Protein AF-A0A1B6C7Y8-F1 (afdb_monomer_lite)

Organism: NCBI:txid38151

Sequence (156 aa):
SSSSSDDEKKKIDTIVEDEDVDKTLWGESYQENEFIADVKPKSCEDNKHSVPDLSEVEKRLLMEEFRSNMFESFLQGKDVDFDYSQVDSNPEYDDLVVQGIDEEEKYFDSESPEVISVMDMSDDDELDSFMKNLKPAPTTDQLTEQMKQLNQSSLH

pLDDT: mean 72.25, std 18.22, range [38.22, 95.75]

Foldseek 3Di:
DDDDDDDDDDDDPPPPPPPPPDPPPPPPDPPPDVPPPDPDPPDPDDDPPPDPPDDPVVVVVVVVVVVVVVVVCVVVVVPPVDDCCCPVVPCVPPPVVVVVVVVVVVVVVPDDDDDDPPPPDPVVPVVVVVVVVDDPDQDPVNVVVVVVVVVVVVVD

Radius of gyration: 36.57 Å; chains: 1; bounding box: 83×40×100 Å

Structure (mmCIF, N/CA/C/O backbone):
data_AF-A0A1B6C7Y8-F1
#
_entry.id   AF-A0A1B6C7Y8-F1
#
loop_
_atom_site.group_PDB
_atom_site.id
_atom_site.type_symbol
_atom_site.label_atom_id
_atom_site.label_alt_id
_atom_site.label_comp_id
_atom_site.label_asym_id
_atom_site.label_entity_id
_atom_site.label_seq_id
_atom_site.pdbx_PDB_ins_code
_atom_site.Cartn_x
_atom_site.Cartn_y
_atom_site.Cartn_z
_atom_site.occupancy
_atom_site.B_iso_or_equiv
_atom_site.auth_seq_id
_atom_site.auth_comp_id
_atom_site.auth_asym_id
_atom_site.auth_atom_id
_atom_site.pdbx_PDB_model_num
ATOM 1 N N . SER A 1 1 ? 58.384 -17.705 34.791 1.00 43.59 1 SER A N 1
ATOM 2 C CA . SER A 1 1 ? 57.655 -18.626 33.902 1.00 43.59 1 SER A CA 1
ATOM 3 C C . SER A 1 1 ? 56.189 -18.503 34.236 1.00 43.59 1 SER A C 1
ATOM 5 O O . SER A 1 1 ? 55.759 -19.038 35.246 1.00 43.59 1 SER A O 1
ATOM 7 N N . SER A 1 2 ? 55.455 -17.742 33.432 1.00 38.22 2 SER A N 1
ATOM 8 C CA . SER A 1 2 ? 54.010 -17.596 33.587 1.00 38.22 2 SER A CA 1
ATOM 9 C C . SER A 1 2 ? 53.397 -17.797 32.211 1.00 38.22 2 SER A C 1
ATOM 11 O O . SER A 1 2 ? 53.506 -16.940 31.343 1.00 38.22 2 SER A O 1
ATOM 13 N N . SER A 1 3 ? 52.883 -19.003 32.012 1.00 46.66 3 SER A N 1
ATOM 14 C CA . SER A 1 3 ? 52.101 -19.459 30.870 1.00 46.66 3 SER A CA 1
ATOM 15 C C . SER A 1 3 ? 50.625 -19.158 31.117 1.00 46.66 3 SER A C 1
ATOM 17 O O . SER A 1 3 ? 50.120 -19.518 32.179 1.00 46.66 3 SER A O 1
ATOM 19 N N . SER A 1 4 ? 49.939 -18.564 30.147 1.00 42.56 4 SER A N 1
ATOM 20 C CA . SER A 1 4 ? 48.477 -18.619 30.003 1.00 42.56 4 SER A CA 1
ATOM 21 C C . SER A 1 4 ? 48.191 -18.140 28.576 1.00 42.56 4 SER A C 1
ATOM 23 O O . SER A 1 4 ? 48.385 -16.966 28.303 1.00 42.56 4 SER A O 1
ATOM 25 N N . SER A 1 5 ? 48.141 -19.020 27.574 1.00 46.56 5 SER A N 1
ATOM 26 C CA . SER A 1 5 ? 46.945 -19.755 27.126 1.00 46.56 5 SER A CA 1
ATOM 27 C C . SER A 1 5 ? 45.790 -18.806 26.799 1.00 46.56 5 SER A C 1
ATOM 29 O O . SER A 1 5 ? 44.958 -18.529 27.659 1.00 46.56 5 SER A O 1
ATOM 31 N N . ASP A 1 6 ? 45.794 -18.308 25.560 1.00 50.78 6 ASP A N 1
ATOM 32 C CA . ASP A 1 6 ? 44.675 -17.621 24.914 1.00 50.78 6 ASP A CA 1
ATOM 33 C C . ASP A 1 6 ? 43.679 -18.674 24.401 1.00 50.78 6 ASP A C 1
ATOM 35 O O . ASP A 1 6 ? 43.950 -19.384 23.432 1.00 50.78 6 ASP A O 1
ATOM 39 N N . ASP A 1 7 ? 42.537 -18.794 25.079 1.00 54.91 7 ASP A N 1
ATOM 40 C CA . ASP A 1 7 ? 41.368 -19.537 24.606 1.00 54.91 7 ASP A CA 1
ATOM 41 C C . ASP A 1 7 ? 40.431 -18.568 23.867 1.00 54.91 7 ASP A C 1
ATOM 43 O O . ASP A 1 7 ? 39.664 -17.814 24.475 1.00 54.91 7 ASP A O 1
ATOM 47 N N . GLU A 1 8 ? 40.488 -18.597 22.536 1.00 52.97 8 GLU A N 1
ATOM 48 C CA . GLU A 1 8 ? 39.536 -17.927 21.649 1.00 52.97 8 GLU A CA 1
ATOM 49 C C . GLU A 1 8 ? 38.134 -18.538 21.811 1.00 52.97 8 GLU A C 1
ATOM 51 O O . GLU A 1 8 ? 37.816 -19.621 21.307 1.00 52.97 8 GLU A O 1
ATOM 56 N N . LYS A 1 9 ? 37.253 -17.825 22.518 1.00 53.59 9 LYS A N 1
ATOM 57 C CA . LYS A 1 9 ? 35.822 -18.134 22.548 1.00 53.59 9 LYS A CA 1
ATOM 58 C C . LYS A 1 9 ? 35.191 -17.718 21.220 1.00 53.59 9 LYS A C 1
ATOM 60 O O . LYS A 1 9 ? 34.974 -16.534 20.981 1.00 53.59 9 LYS A O 1
ATOM 65 N N . LYS A 1 10 ? 34.839 -18.706 20.391 1.00 50.78 10 LYS A N 1
ATOM 66 C CA . LYS A 1 10 ? 33.943 -18.537 19.238 1.00 50.78 10 LYS A CA 1
ATOM 67 C C . LYS A 1 10 ? 32.640 -17.882 19.699 1.00 50.78 10 LYS A C 1
ATOM 69 O O . LYS A 1 10 ? 31.864 -18.488 20.440 1.00 50.78 10 LYS A O 1
ATOM 74 N N . LYS A 1 11 ? 32.431 -16.640 19.268 1.00 46.84 11 LYS A N 1
ATOM 75 C CA . LYS A 1 11 ? 31.181 -15.905 19.426 1.00 46.84 11 LYS A CA 1
ATOM 76 C C . LYS A 1 11 ? 30.180 -16.521 18.448 1.00 46.84 11 LYS A C 1
ATOM 78 O O . LYS A 1 11 ? 30.353 -16.460 17.239 1.00 46.84 11 LYS A O 1
ATOM 83 N N . ILE A 1 12 ? 29.223 -17.242 19.007 1.00 44.91 12 ILE A N 1
ATOM 84 C CA . ILE A 1 12 ? 28.022 -17.702 18.321 1.00 44.91 12 ILE A CA 1
ATOM 85 C C . ILE A 1 12 ? 27.156 -16.449 18.232 1.00 44.91 12 ILE A C 1
ATOM 87 O O . ILE A 1 12 ? 26.737 -15.948 19.277 1.00 44.91 12 ILE A O 1
ATOM 91 N N . ASP A 1 13 ? 26.983 -15.892 17.036 1.00 47.69 13 ASP A N 1
ATOM 92 C CA . ASP A 1 13 ? 26.068 -14.774 16.839 1.00 47.69 13 ASP A CA 1
ATOM 93 C C . ASP A 1 13 ? 24.647 -15.296 17.050 1.00 47.69 13 ASP A C 1
ATOM 95 O O . ASP A 1 13 ? 24.076 -16.022 16.237 1.00 47.69 13 ASP A O 1
ATOM 99 N N . THR A 1 14 ? 24.139 -15.000 18.243 1.00 40.09 14 THR A N 1
ATOM 100 C CA . THR A 1 14 ? 22.740 -15.105 18.623 1.00 40.09 14 THR A CA 1
ATOM 101 C C . THR A 1 14 ? 21.911 -14.390 17.566 1.00 40.09 14 THR A C 1
ATOM 103 O O . THR A 1 14 ? 22.052 -13.183 17.388 1.00 40.09 14 THR A O 1
ATOM 106 N N . ILE A 1 15 ? 21.059 -15.149 16.880 1.00 47.44 15 ILE A N 1
ATOM 107 C CA . ILE A 1 15 ? 19.934 -14.625 16.111 1.00 47.44 15 ILE A CA 1
ATOM 108 C C . ILE A 1 15 ? 19.130 -13.767 17.091 1.00 47.44 15 ILE A C 1
ATOM 110 O O . ILE A 1 15 ? 18.548 -14.292 18.041 1.00 47.44 15 ILE A O 1
ATOM 114 N N . VAL A 1 16 ? 19.207 -12.449 16.927 1.00 48.31 16 VAL A N 1
ATOM 115 C CA . VAL A 1 16 ? 18.309 -11.517 17.598 1.00 48.31 16 VAL A CA 1
ATOM 116 C C . VAL A 1 16 ? 16.980 -11.701 16.882 1.00 48.31 16 VAL A C 1
ATOM 118 O O . VAL A 1 16 ? 16.811 -11.267 15.749 1.00 48.31 16 VAL A O 1
ATOM 121 N N . GLU A 1 17 ? 16.088 -12.477 17.489 1.00 48.72 17 GLU A N 1
ATOM 122 C CA . GLU A 1 17 ? 14.676 -12.407 17.144 1.00 48.72 17 GLU A CA 1
ATOM 123 C C . GLU A 1 17 ? 14.215 -11.023 17.608 1.00 48.72 17 GLU A C 1
ATOM 125 O O . GLU A 1 17 ? 14.078 -10.778 18.807 1.00 48.72 17 GLU A O 1
ATOM 130 N N . ASP A 1 18 ? 14.091 -10.091 16.663 1.00 46.72 18 ASP A N 1
ATOM 131 C CA . ASP A 1 18 ? 13.491 -8.782 16.893 1.00 46.72 18 ASP A CA 1
ATOM 132 C C . ASP A 1 18 ? 12.003 -8.993 17.236 1.00 46.72 18 ASP A C 1
ATOM 134 O O . ASP A 1 18 ? 11.120 -8.961 16.380 1.00 46.72 18 ASP A O 1
ATOM 138 N N . GLU A 1 19 ? 11.715 -9.256 18.514 1.00 52.94 19 GLU A N 1
ATOM 139 C CA . GLU A 1 19 ? 10.366 -9.327 19.098 1.00 52.94 19 GLU A CA 1
ATOM 140 C C . GLU A 1 19 ? 9.712 -7.933 19.264 1.00 52.94 19 GLU A C 1
ATOM 142 O O . GLU A 1 19 ? 8.882 -7.731 20.150 1.00 52.94 19 GLU A O 1
ATOM 147 N N . ASP A 1 20 ? 10.036 -6.962 18.411 1.00 52.91 20 ASP A N 1
ATOM 148 C CA . ASP A 1 20 ? 9.461 -5.610 18.443 1.00 52.91 20 ASP A CA 1
ATOM 149 C C . ASP A 1 20 ? 8.491 -5.388 17.271 1.00 52.91 20 ASP A C 1
ATOM 151 O O . ASP A 1 20 ? 8.489 -4.353 16.609 1.00 52.91 20 ASP A O 1
ATOM 155 N N . VAL A 1 21 ? 7.610 -6.361 17.012 1.00 52.66 21 VAL A N 1
ATOM 156 C CA . VAL A 1 21 ? 6.437 -6.122 16.159 1.00 52.66 21 VAL A CA 1
ATOM 157 C C . 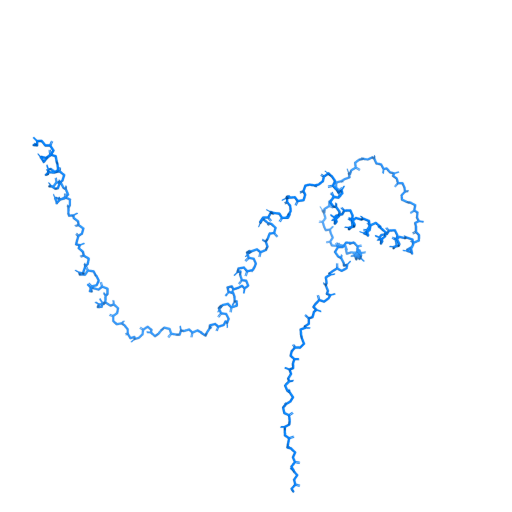VAL A 1 21 ? 5.460 -5.242 16.947 1.00 52.66 21 VAL A C 1
ATOM 159 O O . VAL A 1 21 ? 4.697 -5.715 17.793 1.00 52.66 21 VAL A O 1
ATOM 162 N N . ASP A 1 22 ? 5.566 -3.937 16.699 1.00 50.56 22 ASP A N 1
ATOM 163 C CA . ASP A 1 22 ? 4.834 -2.803 17.263 1.00 50.56 22 ASP A CA 1
ATOM 164 C C . ASP A 1 22 ? 3.488 -3.132 17.936 1.00 50.56 22 ASP A C 1
ATOM 166 O O . ASP A 1 22 ? 2.412 -3.128 17.326 1.00 50.56 22 ASP A O 1
ATOM 170 N N . LYS A 1 23 ? 3.505 -3.263 19.270 1.00 54.38 23 LYS A N 1
ATOM 171 C CA . LYS A 1 23 ? 2.283 -3.131 20.095 1.00 54.38 23 LYS A CA 1
ATOM 172 C C . LYS A 1 23 ? 1.643 -1.741 19.952 1.00 54.38 23 LYS A C 1
ATOM 174 O O . LYS A 1 23 ? 0.467 -1.570 20.250 1.00 54.38 23 LYS A O 1
ATOM 179 N N . THR A 1 24 ? 2.398 -0.789 19.417 1.00 53.69 24 THR A N 1
ATOM 180 C CA . THR A 1 24 ? 2.084 0.623 19.212 1.00 53.69 24 THR A CA 1
ATOM 181 C C . THR A 1 24 ? 1.265 0.938 17.962 1.00 53.69 24 THR A C 1
ATOM 183 O O . THR A 1 24 ? 0.714 2.035 17.881 1.00 53.69 24 THR A O 1
ATOM 186 N N . LEU A 1 25 ? 1.125 0.008 17.011 1.00 50.34 25 LEU A N 1
ATOM 187 C CA . LEU A 1 25 ? 0.502 0.317 15.716 1.00 50.34 25 LEU A CA 1
ATOM 188 C C . LEU A 1 25 ? -1.015 0.581 15.809 1.00 50.34 25 LEU A C 1
ATOM 190 O O . LEU A 1 25 ? -1.578 1.290 14.981 1.00 50.34 25 LEU A O 1
ATOM 194 N N . TRP A 1 26 ? -1.676 0.082 16.857 1.00 57.44 26 TRP A N 1
ATOM 195 C CA . TRP A 1 26 ? -3.124 0.219 17.052 1.00 57.44 26 TRP A CA 1
ATOM 196 C C . TRP A 1 26 ? -3.479 1.069 18.278 1.00 57.44 26 TRP A C 1
ATOM 198 O O . TRP A 1 26 ? -4.171 0.619 19.187 1.00 57.44 26 TRP A O 1
ATOM 208 N N . GLY A 1 27 ? -3.016 2.324 18.289 1.00 52.38 27 GLY A N 1
ATOM 209 C CA . GLY A 1 27 ? -3.575 3.378 19.149 1.00 52.38 27 GLY A CA 1
ATOM 210 C C . GLY A 1 27 ? -3.148 3.364 20.620 1.00 52.38 27 GLY A C 1
ATOM 211 O O . GLY A 1 27 ? -3.717 4.103 21.420 1.00 52.38 27 GLY A O 1
ATOM 212 N N . GLU A 1 28 ? -2.137 2.578 20.991 1.00 46.06 28 GLU A N 1
ATOM 213 C CA . GLU A 1 28 ? -1.696 2.445 22.390 1.00 46.06 28 GLU A CA 1
ATOM 214 C C . GLU A 1 28 ? -0.741 3.573 22.850 1.00 46.06 28 GLU A C 1
ATOM 216 O O . GLU A 1 28 ? -0.397 3.666 24.025 1.00 46.06 28 GLU A O 1
ATOM 221 N N . SER A 1 29 ? -0.361 4.490 21.949 1.00 43.00 29 SER A N 1
ATOM 222 C CA . SER A 1 29 ? 0.476 5.660 22.254 1.00 43.00 29 SER A CA 1
ATOM 223 C C . SER A 1 29 ? -0.043 6.942 21.589 1.00 43.00 29 SER A C 1
ATOM 2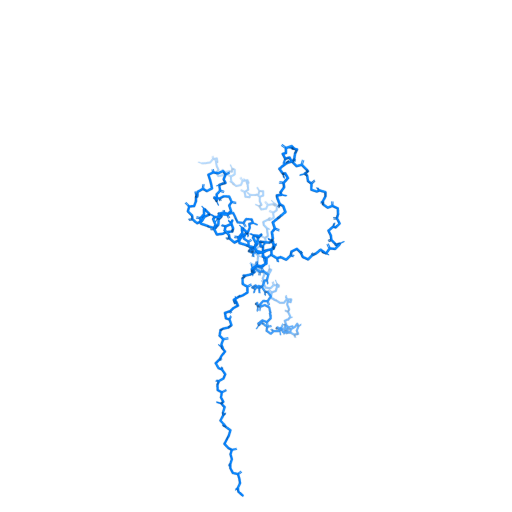25 O O . SER A 1 29 ? 0.664 7.601 20.826 1.00 43.00 29 SER A O 1
ATOM 227 N N . TYR A 1 30 ? -1.267 7.357 21.916 1.00 49.69 30 TYR A N 1
ATOM 228 C CA . TYR A 1 30 ? -1.622 8.776 21.800 1.00 49.69 30 TYR A CA 1
ATOM 229 C C . TYR A 1 30 ? -1.004 9.532 22.980 1.00 49.69 30 TYR A C 1
ATOM 231 O O . TYR A 1 30 ? -1.671 9.863 23.955 1.00 49.69 30 TYR A O 1
ATOM 239 N N . GLN A 1 31 ? 0.302 9.780 22.911 1.00 50.50 31 GLN A N 1
ATOM 240 C CA . GLN A 1 31 ? 0.868 10.922 23.617 1.00 50.50 31 GLN A CA 1
ATOM 241 C C . GLN A 1 31 ? 0.411 12.148 22.825 1.00 50.50 31 GLN A C 1
ATOM 243 O O . GLN A 1 31 ? 0.547 12.165 21.601 1.00 50.50 31 GLN A O 1
ATOM 248 N N . GLU A 1 32 ? -0.221 13.113 23.492 1.00 43.97 32 GLU A N 1
ATOM 249 C CA . GLU A 1 32 ? -0.668 14.375 22.895 1.00 43.97 32 GLU A CA 1
ATOM 250 C C . GLU A 1 32 ? 0.542 15.147 22.348 1.00 43.97 32 GLU A C 1
ATOM 252 O O . GLU A 1 32 ? 1.086 16.046 22.982 1.00 43.97 32 GLU A O 1
ATOM 257 N N . ASN A 1 33 ? 1.002 14.776 21.159 1.00 44.00 33 ASN A N 1
ATOM 258 C CA . ASN A 1 33 ? 1.986 15.542 20.429 1.00 44.00 33 ASN A CA 1
ATOM 259 C C . ASN A 1 33 ? 1.212 16.643 19.703 1.00 44.00 33 ASN A C 1
ATOM 261 O O . ASN A 1 33 ? 0.464 16.370 18.765 1.00 44.00 33 ASN A O 1
ATOM 265 N N . GLU A 1 34 ? 1.423 17.896 20.108 1.00 52.78 34 GLU A N 1
ATOM 266 C CA . GLU A 1 34 ? 0.892 19.124 19.485 1.00 52.78 34 GLU A CA 1
ATOM 267 C C . GLU A 1 34 ? 1.371 19.344 18.021 1.00 52.78 34 GLU A C 1
ATOM 269 O O . GLU A 1 34 ? 1.317 20.452 17.493 1.00 52.78 34 GLU A O 1
ATOM 274 N N . PHE A 1 35 ? 1.837 18.297 17.331 1.00 44.19 35 PHE A N 1
ATOM 275 C CA . PHE A 1 35 ? 2.398 18.318 15.978 1.00 44.19 35 PHE A CA 1
ATOM 276 C C . PHE A 1 35 ? 1.544 17.511 14.981 1.00 44.19 35 PHE A C 1
ATOM 278 O O . PHE A 1 35 ? 2.062 16.811 14.119 1.00 44.19 35 PHE A O 1
ATOM 285 N N . ILE A 1 36 ? 0.215 17.594 15.072 1.00 52.16 36 ILE A N 1
ATOM 286 C CA . ILE A 1 36 ? -0.659 17.261 13.937 1.00 52.16 36 ILE A CA 1
ATOM 287 C C . ILE A 1 36 ? -1.202 18.579 13.397 1.00 52.16 36 ILE A C 1
ATOM 289 O O . ILE A 1 36 ? -2.273 19.047 13.779 1.00 52.16 36 ILE A O 1
ATOM 293 N N . ALA A 1 37 ? -0.415 19.217 12.534 1.00 48.31 37 ALA A N 1
ATOM 294 C CA . ALA A 1 37 ? -0.864 20.382 11.792 1.00 48.31 37 ALA A CA 1
ATOM 295 C C . ALA A 1 37 ? -1.926 19.956 10.756 1.00 48.31 37 ALA A C 1
ATOM 297 O O . ALA A 1 37 ? -1.646 19.204 9.827 1.00 48.31 37 ALA A O 1
ATOM 298 N N . ASP A 1 38 ? -3.149 20.457 10.943 1.00 49.41 38 ASP A N 1
ATOM 299 C CA . ASP A 1 38 ? -4.187 20.671 9.923 1.00 49.41 38 ASP A CA 1
ATOM 300 C C . ASP A 1 38 ? -4.787 19.477 9.149 1.00 49.41 38 ASP A C 1
ATOM 302 O O . ASP A 1 38 ? -5.378 19.668 8.083 1.00 49.41 38 ASP A O 1
ATOM 306 N N . VAL A 1 39 ? -4.818 18.262 9.707 1.00 51.66 39 VAL A N 1
ATOM 307 C CA . VAL A 1 39 ? -5.791 17.255 9.231 1.00 51.66 39 VAL A CA 1
ATOM 308 C C . VAL A 1 39 ? -7.095 17.426 10.003 1.00 51.66 39 VAL A C 1
ATOM 310 O O . VAL A 1 39 ? -7.309 16.836 11.058 1.00 51.66 39 VAL A O 1
ATOM 313 N N . LYS A 1 40 ? -7.987 18.270 9.475 1.00 47.19 40 LYS A N 1
ATOM 314 C CA . LYS A 1 40 ? -9.350 18.419 9.995 1.00 47.19 40 LYS A CA 1
ATOM 315 C C . LYS A 1 40 ? -10.072 17.070 9.845 1.00 47.19 40 LYS A C 1
ATOM 317 O O . LYS A 1 40 ? -10.307 16.661 8.703 1.00 47.19 40 LYS A O 1
ATOM 322 N N . PRO A 1 41 ? -10.434 16.369 10.937 1.00 51.56 41 PRO A N 1
ATOM 323 C CA . PRO A 1 41 ? -11.182 15.127 10.821 1.00 51.56 41 PRO A CA 1
ATOM 324 C C . PRO A 1 41 ? -12.502 15.441 10.114 1.00 51.56 41 PRO A C 1
ATOM 326 O O . PRO A 1 41 ? -13.244 16.335 10.531 1.00 51.56 41 PRO A O 1
ATOM 329 N N . LYS A 1 42 ? -12.771 14.753 8.997 1.00 51.25 42 LYS A N 1
ATOM 330 C CA . LYS A 1 42 ? -14.073 14.814 8.330 1.00 51.25 42 LYS A CA 1
ATOM 331 C C . LYS A 1 42 ? -15.096 14.304 9.338 1.00 51.25 42 LYS A C 1
ATOM 333 O O . LYS A 1 42 ? -15.134 13.114 9.627 1.00 51.25 42 LYS A O 1
ATOM 338 N N . SER A 1 43 ? -15.873 15.217 9.910 1.00 42.44 43 SER A N 1
ATOM 339 C CA . SER A 1 43 ? -16.967 14.880 10.808 1.00 42.44 43 SER A CA 1
ATOM 340 C C . SER A 1 43 ? -17.976 14.043 10.031 1.00 42.44 43 SER A C 1
ATOM 342 O O . SER A 1 43 ? -18.673 14.565 9.162 1.00 42.44 43 SER A O 1
ATOM 344 N N . CYS A 1 44 ? -18.029 12.747 10.318 1.00 41.12 44 CYS A N 1
ATOM 345 C CA . CYS A 1 44 ? -19.200 11.942 10.027 1.00 41.12 44 CYS A CA 1
ATOM 346 C C . CYS A 1 44 ? -20.375 12.557 10.801 1.00 41.12 44 CYS A C 1
ATOM 348 O O . CYS A 1 44 ? -20.326 12.711 12.023 1.00 41.12 44 CYS A O 1
ATOM 350 N N . GLU A 1 45 ? -21.380 13.025 10.067 1.00 50.94 45 GLU A N 1
ATOM 351 C CA . GLU A 1 45 ? -22.554 13.663 10.648 1.00 50.94 45 GLU A CA 1
ATOM 352 C C . GLU A 1 45 ? -23.393 12.629 11.419 1.00 50.94 45 GLU A C 1
ATOM 354 O O . GLU A 1 45 ? -23.659 11.525 10.949 1.00 50.94 45 GLU A O 1
ATOM 359 N N . ASP A 1 46 ? -23.790 13.040 12.623 1.00 52.00 46 ASP A N 1
ATOM 360 C CA . ASP A 1 46 ? -24.944 12.571 13.386 1.00 52.00 46 ASP A CA 1
ATOM 361 C C . ASP A 1 46 ? -24.964 11.126 13.901 1.00 52.00 46 ASP A C 1
ATOM 363 O O . ASP A 1 46 ? -25.787 10.299 13.522 1.00 52.00 46 ASP A O 1
ATOM 367 N N . ASN A 1 47 ? -24.166 10.884 14.944 1.00 52.53 47 ASN A N 1
ATOM 368 C CA . ASN A 1 47 ? -24.618 10.097 16.095 1.00 52.53 47 ASN A CA 1
ATOM 369 C C . ASN A 1 47 ? -23.802 10.468 17.345 1.00 52.53 47 ASN A C 1
ATOM 371 O O . ASN A 1 47 ? -22.806 9.826 17.666 1.00 52.53 47 ASN A O 1
ATOM 375 N N . LYS A 1 48 ? -24.229 11.510 18.080 1.00 54.31 48 LYS A N 1
ATOM 376 C CA . LYS A 1 48 ? -23.693 11.843 19.416 1.00 54.31 48 LYS A CA 1
ATOM 377 C C . LYS A 1 48 ? -24.090 10.764 20.429 1.00 54.31 48 LYS A C 1
ATOM 379 O O . LYS A 1 48 ? -24.935 10.983 21.293 1.00 54.31 48 LYS A O 1
ATOM 384 N N . HIS A 1 49 ? -23.478 9.593 20.327 1.00 58.31 49 HIS A N 1
ATOM 385 C CA . HIS A 1 49 ? -23.426 8.658 21.435 1.00 58.31 49 HIS A CA 1
ATOM 386 C C . HIS A 1 49 ? -22.431 9.249 22.429 1.00 58.31 49 HIS A C 1
ATOM 388 O O . HIS A 1 49 ? -21.233 9.302 22.167 1.00 58.31 49 HIS A O 1
ATOM 394 N N . SER A 1 50 ? -22.944 9.796 23.534 1.00 66.62 50 SER A N 1
ATOM 395 C CA . SER A 1 50 ? -22.102 10.216 24.651 1.00 66.62 50 SER A CA 1
ATOM 396 C C . SER A 1 50 ? -21.356 8.980 25.131 1.00 66.62 50 SER A C 1
ATOM 398 O O . SER A 1 50 ? -21.970 8.099 25.731 1.00 66.62 50 SER A O 1
ATOM 400 N N . VAL A 1 51 ? -20.062 8.893 24.829 1.00 69.25 51 VAL A N 1
ATOM 401 C CA . VAL A 1 51 ? -19.214 7.821 25.349 1.00 69.25 51 VAL A CA 1
ATOM 402 C C . VAL A 1 51 ? -19.272 7.927 26.877 1.00 69.25 51 VAL A C 1
ATOM 404 O O . VAL A 1 51 ? -19.016 9.014 27.404 1.00 69.25 51 VAL A O 1
ATOM 407 N N . PRO A 1 52 ? -19.695 6.873 27.596 1.00 77.12 52 PRO A N 1
ATOM 408 C CA . PRO A 1 52 ? -19.685 6.879 29.050 1.00 77.12 52 PRO A CA 1
ATOM 409 C C . PRO A 1 52 ? -18.269 7.147 29.556 1.00 77.12 52 PRO A C 1
ATOM 411 O O . PRO A 1 52 ? -17.297 6.697 28.947 1.00 77.12 52 PRO A O 1
ATOM 414 N N . ASP A 1 53 ? -18.143 7.870 30.666 1.00 82.25 53 ASP A N 1
ATOM 415 C CA . ASP A 1 53 ? -16.834 8.086 31.273 1.00 82.25 53 ASP A CA 1
ATOM 416 C C . ASP A 1 5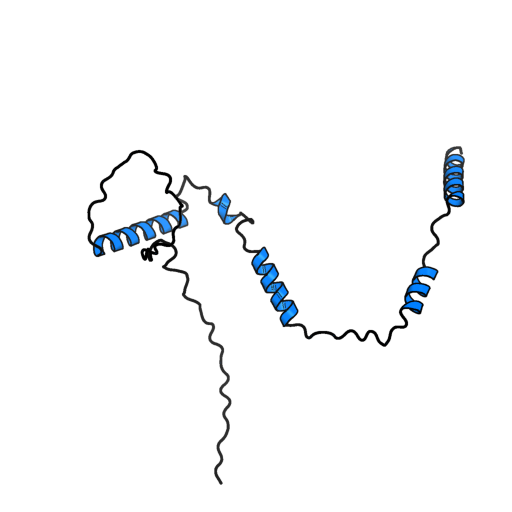3 ? -16.391 6.790 31.967 1.00 82.25 53 ASP A C 1
ATOM 418 O O . ASP A 1 53 ? -16.851 6.456 33.059 1.00 82.25 53 ASP A O 1
ATOM 422 N N . LEU A 1 54 ? -15.588 6.002 31.253 1.00 85.31 54 LEU A N 1
ATOM 423 C CA . LEU A 1 54 ? -15.060 4.715 31.701 1.00 85.31 54 LEU A CA 1
ATOM 424 C C . LEU A 1 54 ? -13.734 4.906 32.449 1.00 85.31 54 LEU A C 1
ATOM 426 O O . LEU A 1 54 ? -12.909 5.747 32.071 1.00 85.31 54 LEU A O 1
ATOM 430 N N . SER A 1 55 ? -13.492 4.073 33.462 1.00 90.31 55 SER A N 1
ATOM 431 C CA . SER A 1 55 ? -12.193 3.995 34.138 1.00 90.31 55 SER A CA 1
ATOM 432 C C . SER A 1 55 ? -11.084 3.596 33.156 1.00 90.31 55 SER A C 1
ATOM 434 O O . SER A 1 55 ? -11.329 2.859 32.204 1.00 90.31 55 SER A O 1
ATOM 436 N N . GLU A 1 56 ? -9.837 4.011 33.400 1.00 89.12 56 GLU A N 1
ATOM 437 C CA . GLU A 1 56 ? -8.674 3.577 32.604 1.00 89.12 56 GLU A CA 1
ATOM 438 C C . GLU A 1 56 ? -8.560 2.048 32.516 1.00 89.12 56 GLU A C 1
ATOM 440 O O . GLU A 1 56 ? -8.230 1.500 31.465 1.00 89.12 56 GLU A O 1
ATOM 445 N N . VAL A 1 57 ? -8.895 1.343 33.602 1.00 91.38 57 VAL A N 1
ATOM 446 C CA . VAL A 1 57 ? -8.883 -0.126 33.640 1.00 91.38 57 VAL A CA 1
ATOM 447 C C . VAL A 1 57 ? -9.943 -0.711 32.707 1.00 91.38 57 VAL A C 1
ATOM 449 O O . VAL A 1 57 ? -9.660 -1.662 31.982 1.00 91.38 57 VAL A O 1
ATOM 452 N N . GLU A 1 58 ? -11.145 -0.136 32.708 1.00 90.50 58 GLU A N 1
ATOM 453 C CA . GLU A 1 58 ? -12.257 -0.563 31.855 1.00 90.50 58 GLU A CA 1
ATOM 454 C C . GLU A 1 58 ? -11.977 -0.243 30.386 1.00 90.50 58 GLU A C 1
ATOM 456 O O . GLU A 1 58 ? -12.198 -1.091 29.529 1.00 90.50 58 GLU A O 1
ATOM 461 N N . LYS A 1 59 ? -11.415 0.938 30.096 1.00 89.50 59 LYS A N 1
ATOM 462 C CA . LYS A 1 59 ? -10.985 1.333 28.746 1.00 89.50 59 LYS A CA 1
ATOM 463 C C . LYS A 1 59 ? -9.956 0.360 28.186 1.00 89.50 59 LYS A C 1
ATOM 465 O O . LYS A 1 59 ? -10.106 -0.092 27.057 1.00 89.50 59 LYS A O 1
ATOM 470 N N . ARG A 1 60 ? -8.945 0.001 28.983 1.00 88.56 60 ARG A N 1
ATOM 471 C CA . ARG A 1 60 ? -7.914 -0.958 28.573 1.00 88.56 60 ARG A CA 1
ATOM 472 C C . ARG A 1 60 ? -8.506 -2.338 28.284 1.00 88.56 60 ARG A C 1
ATOM 474 O O . ARG A 1 60 ? -8.176 -2.922 27.260 1.00 88.56 60 ARG A O 1
ATOM 481 N N . LEU A 1 61 ? -9.387 -2.840 29.151 1.00 93.38 61 LEU A N 1
ATOM 482 C CA . LEU A 1 61 ? -10.061 -4.127 28.933 1.00 93.38 61 LEU A CA 1
ATOM 483 C C . LEU A 1 61 ? -10.934 -4.109 27.675 1.00 93.38 61 LEU A C 1
ATOM 485 O O . LEU A 1 61 ? -10.879 -5.041 26.881 1.00 93.38 61 LEU A O 1
ATOM 489 N N . LEU A 1 62 ? -11.698 -3.036 27.468 1.00 89.62 62 LEU A N 1
ATOM 490 C CA . LEU A 1 62 ? -12.549 -2.888 26.291 1.00 89.62 62 LEU A CA 1
ATOM 491 C C . LEU A 1 62 ? -11.722 -2.803 25.002 1.00 89.62 62 LEU A C 1
ATOM 493 O O . LEU A 1 62 ? -12.095 -3.384 23.987 1.00 89.62 62 LEU A O 1
ATOM 497 N N . MET A 1 63 ? -10.585 -2.108 25.047 1.00 91.06 63 MET A N 1
ATOM 498 C CA . MET A 1 63 ? -9.647 -2.033 23.929 1.00 91.06 63 MET A CA 1
ATOM 499 C C . MET A 1 63 ? -9.048 -3.406 23.612 1.00 91.06 63 MET A C 1
ATOM 501 O O . MET A 1 63 ? -8.963 -3.776 22.446 1.00 91.06 63 MET A O 1
ATOM 505 N N . GLU A 1 64 ? -8.675 -4.179 24.632 1.00 92.50 64 GLU A N 1
ATOM 506 C CA . GLU A 1 64 ? -8.146 -5.537 24.477 1.00 92.50 64 GLU A CA 1
ATOM 507 C C . GLU A 1 64 ? -9.190 -6.504 23.893 1.00 92.50 64 GLU A C 1
ATOM 509 O O . GLU A 1 64 ? -8.875 -7.281 22.987 1.00 92.50 64 GLU A O 1
ATOM 514 N N . GLU A 1 65 ? -10.441 -6.422 24.354 1.00 94.06 65 GLU A N 1
ATOM 515 C CA . GLU A 1 65 ? -11.560 -7.206 23.824 1.00 94.06 65 GLU A CA 1
ATOM 516 C C . GLU A 1 65 ? -11.839 -6.851 22.363 1.00 94.06 65 GLU A C 1
ATOM 518 O O . GLU A 1 65 ? -11.889 -7.738 21.510 1.00 94.06 65 GLU A O 1
ATOM 523 N N . PHE A 1 66 ? -11.962 -5.555 22.063 1.00 94.12 66 PHE A N 1
ATOM 524 C CA . PHE A 1 66 ? -12.179 -5.066 20.705 1.00 94.12 66 PHE A CA 1
ATOM 525 C C . PHE A 1 66 ? -11.061 -5.529 19.773 1.00 94.12 66 PHE A C 1
ATOM 527 O O . PHE A 1 66 ? -11.324 -6.102 18.719 1.00 94.12 66 PHE A O 1
ATOM 534 N N . ARG A 1 67 ? -9.808 -5.338 20.197 1.00 90.12 67 ARG A N 1
ATOM 535 C CA . ARG A 1 67 ? -8.621 -5.755 19.454 1.00 90.12 67 ARG A CA 1
ATOM 536 C C . ARG A 1 67 ? -8.687 -7.248 19.144 1.00 90.12 67 ARG A C 1
ATOM 538 O O . ARG A 1 67 ? -8.585 -7.637 17.985 1.00 90.12 67 ARG A O 1
ATOM 545 N N . SER A 1 68 ? -8.904 -8.075 20.163 1.00 92.19 68 SER A N 1
ATOM 546 C CA . SER A 1 68 ? -8.969 -9.531 20.012 1.00 92.19 68 SER A CA 1
ATOM 547 C C . SER A 1 68 ? -10.100 -9.962 19.079 1.00 92.19 68 SER A C 1
ATOM 549 O O . SER A 1 68 ? -9.888 -10.798 18.204 1.00 92.19 68 SER A O 1
ATOM 551 N N . ASN A 1 69 ? -11.282 -9.357 19.217 1.00 91.44 69 ASN A N 1
ATOM 552 C CA . ASN A 1 69 ? -12.442 -9.662 18.385 1.00 91.44 69 ASN A CA 1
ATOM 553 C C . ASN A 1 69 ? -12.228 -9.279 16.911 1.00 91.44 69 ASN A C 1
ATOM 555 O O . ASN A 1 69 ? -12.590 -10.047 16.017 1.00 91.44 69 ASN A O 1
ATOM 559 N N . MET A 1 70 ? -11.605 -8.126 16.656 1.00 89.19 70 MET A N 1
ATOM 560 C CA . MET A 1 70 ? -11.250 -7.686 15.306 1.00 89.19 70 MET A CA 1
ATOM 561 C C . MET A 1 70 ? -10.212 -8.614 14.674 1.00 89.19 70 MET A C 1
ATOM 563 O O . MET A 1 70 ? -10.403 -9.041 13.538 1.00 89.19 70 MET A O 1
ATOM 567 N N . PHE A 1 71 ? -9.161 -8.996 15.411 1.00 90.00 71 PHE A N 1
ATOM 568 C CA . PHE A 1 71 ? -8.168 -9.958 14.920 1.00 90.00 71 PHE A CA 1
ATOM 569 C C . PHE A 1 71 ? -8.780 -11.329 14.630 1.00 90.00 71 PHE A C 1
ATOM 571 O O . PHE A 1 71 ? -8.478 -11.931 13.603 1.00 90.00 71 PHE A O 1
ATOM 578 N N . GLU A 1 72 ? -9.662 -11.823 15.499 1.00 91.44 72 GLU A N 1
ATOM 579 C CA . GLU A 1 72 ? -10.367 -13.081 15.261 1.00 91.44 72 GLU A CA 1
ATOM 580 C C . GLU A 1 72 ? -11.247 -12.999 14.005 1.00 91.44 72 GLU A C 1
ATOM 582 O O . GLU A 1 72 ? -11.230 -13.910 13.176 1.00 91.44 72 GLU A O 1
ATOM 587 N N . SER A 1 73 ? -11.983 -11.900 13.839 1.00 87.44 73 SER A N 1
ATOM 588 C CA . SER A 1 73 ? -12.847 -11.679 12.675 1.00 87.44 73 SER A CA 1
ATOM 589 C C . SER A 1 73 ? -12.045 -11.568 11.377 1.00 87.44 73 SER A C 1
ATOM 591 O O . SER A 1 73 ? -12.457 -12.149 10.372 1.00 87.44 73 SER A O 1
ATOM 593 N N . PHE A 1 74 ? -10.884 -10.906 11.425 1.00 86.31 74 PHE A N 1
ATOM 594 C CA . PHE A 1 74 ? -9.916 -10.827 10.330 1.00 86.31 74 PHE A CA 1
ATOM 595 C C . PHE A 1 74 ? -9.412 -12.220 9.934 1.00 86.31 74 PHE A C 1
ATOM 597 O O . PHE A 1 74 ? -9.574 -12.632 8.789 1.00 86.31 74 PHE A O 1
ATOM 604 N N . LEU A 1 75 ? -8.898 -13.002 10.891 1.00 86.62 75 LEU A N 1
ATOM 605 C CA . LEU A 1 75 ? -8.386 -14.354 10.625 1.00 86.62 75 LEU A CA 1
ATOM 606 C C . LEU A 1 75 ? -9.462 -15.311 10.097 1.00 86.62 75 LEU A C 1
ATOM 608 O O . LEU A 1 75 ? -9.164 -16.239 9.349 1.00 86.62 75 LEU A O 1
ATOM 612 N N . GLN A 1 76 ? -10.714 -15.114 10.505 1.00 87.75 76 GLN A N 1
ATOM 613 C CA . GLN A 1 76 ? -11.844 -15.925 10.059 1.00 87.75 76 GLN A CA 1
ATOM 614 C C . GLN A 1 76 ? -12.466 -15.426 8.745 1.00 87.75 76 GLN A C 1
ATOM 616 O O . GLN A 1 76 ? -13.370 -16.089 8.235 1.00 87.75 76 GLN A O 1
ATOM 621 N N . GLY A 1 77 ? -12.028 -14.280 8.207 1.00 83.56 77 GLY A N 1
ATOM 622 C CA . GLY A 1 77 ? -12.595 -13.670 7.001 1.00 83.56 77 GLY A CA 1
ATOM 623 C C . GLY A 1 77 ? -14.068 -13.278 7.156 1.00 83.56 77 GLY A C 1
ATOM 624 O O . GLY A 1 77 ? -14.840 -13.369 6.205 1.00 83.56 77 GLY A O 1
ATOM 625 N N . LYS A 1 78 ? -14.491 -12.916 8.375 1.00 84.19 78 LYS A N 1
ATOM 626 C CA . LYS A 1 78 ? -15.885 -12.545 8.685 1.00 84.19 78 LYS A CA 1
ATOM 627 C C . LYS A 1 78 ? -16.228 -11.103 8.319 1.00 84.19 78 LYS A C 1
ATOM 629 O O . LYS A 1 78 ? -17.399 -10.735 8.397 1.00 84.19 78 LYS A O 1
ATOM 634 N N . ASP A 1 79 ? -15.234 -10.305 7.951 1.00 84.75 79 ASP A N 1
ATOM 635 C CA . ASP A 1 79 ? -15.434 -8.951 7.454 1.00 84.75 79 ASP A CA 1
ATOM 636 C C . ASP A 1 79 ? -15.955 -9.010 6.012 1.00 84.75 79 ASP A C 1
ATOM 638 O O . ASP A 1 79 ? -15.202 -9.133 5.051 1.00 84.75 79 ASP A O 1
ATOM 642 N N . VAL A 1 80 ? -17.282 -9.042 5.880 1.00 82.50 80 VAL A N 1
ATOM 643 C CA . VAL A 1 80 ? -17.970 -9.231 4.591 1.00 82.50 80 VAL A CA 1
ATOM 644 C C . VAL A 1 80 ? -17.957 -7.957 3.744 1.00 82.50 80 VAL A C 1
ATOM 646 O O . VAL A 1 80 ? -18.181 -8.016 2.535 1.00 82.50 80 VAL A O 1
ATOM 649 N N . ASP A 1 81 ? -17.722 -6.812 4.382 1.00 86.75 81 ASP A N 1
ATOM 650 C CA . ASP A 1 81 ? -17.780 -5.497 3.751 1.00 86.75 81 ASP A CA 1
ATOM 651 C C . ASP A 1 81 ? -16.426 -5.091 3.137 1.00 86.75 81 ASP A C 1
ATOM 653 O O . ASP A 1 81 ? -16.362 -4.110 2.390 1.00 86.75 81 ASP A O 1
ATOM 657 N N . PHE A 1 82 ? -15.359 -5.857 3.400 1.00 84.94 82 PHE A N 1
ATOM 658 C CA . PHE A 1 82 ? -14.015 -5.625 2.877 1.00 84.94 82 PHE A CA 1
ATOM 659 C C . PHE A 1 82 ? -13.514 -6.797 2.018 1.00 84.94 82 PHE A C 1
ATOM 661 O O . PHE A 1 82 ? -13.521 -7.955 2.427 1.00 84.94 82 PHE A O 1
ATOM 668 N N . ASP A 1 83 ? -13.037 -6.492 0.810 1.00 87.06 83 ASP A N 1
ATOM 669 C CA . ASP A 1 83 ? -12.443 -7.476 -0.098 1.00 87.06 83 ASP A CA 1
ATOM 670 C C . ASP A 1 83 ? -10.928 -7.578 0.135 1.00 87.06 83 ASP A C 1
ATOM 672 O O . ASP A 1 83 ? -10.150 -6.776 -0.383 1.00 87.06 83 ASP A O 1
ATOM 676 N N . TYR A 1 84 ? -10.502 -8.592 0.895 1.00 85.12 84 TYR A N 1
ATOM 677 C CA . TYR A 1 84 ? -9.086 -8.831 1.204 1.00 85.12 84 TYR A CA 1
ATOM 678 C C . TYR A 1 84 ? -8.211 -9.089 -0.028 1.00 85.12 84 TYR A C 1
ATOM 680 O O . TYR A 1 84 ? -7.004 -8.860 0.033 1.00 85.12 84 TYR A O 1
ATOM 688 N N . SER A 1 85 ? -8.792 -9.465 -1.176 1.00 84.75 85 SER A N 1
ATOM 689 C CA . SER A 1 85 ? -8.013 -9.622 -2.411 1.00 84.75 85 SER A CA 1
ATOM 690 C C . SER A 1 85 ? -7.386 -8.308 -2.898 1.00 84.75 85 SER A C 1
ATOM 692 O O . SER A 1 85 ? -6.376 -8.338 -3.59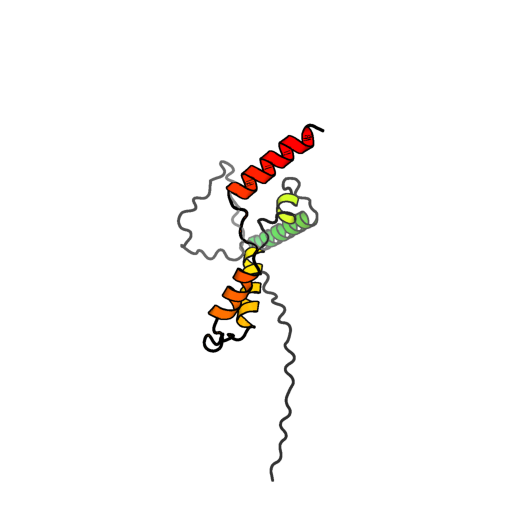9 1.00 84.75 85 SER A O 1
ATOM 694 N N . GLN A 1 86 ? -7.928 -7.158 -2.475 1.00 85.31 86 GLN A N 1
ATOM 695 C CA . GLN A 1 86 ? -7.390 -5.829 -2.784 1.00 85.31 86 GLN A CA 1
ATOM 696 C C . GLN A 1 86 ? -6.103 -5.490 -2.020 1.00 85.31 86 GLN A C 1
ATOM 698 O O . GLN A 1 86 ? -5.438 -4.514 -2.360 1.00 85.31 86 GLN A O 1
ATOM 703 N N . VAL A 1 87 ? -5.768 -6.252 -0.976 1.00 85.75 87 VAL A N 1
ATOM 704 C CA . VAL A 1 87 ? -4.563 -6.042 -0.162 1.00 85.75 87 VAL A CA 1
ATOM 705 C C . VAL A 1 87 ? -3.616 -7.226 -0.318 1.00 85.75 87 VAL A C 1
ATOM 707 O O . VAL A 1 87 ? -2.466 -7.023 -0.682 1.00 85.75 87 VAL A O 1
ATOM 710 N N . ASP A 1 88 ? -4.112 -8.459 -0.162 1.00 84.88 88 ASP A N 1
ATOM 711 C CA . ASP A 1 88 ? -3.293 -9.683 -0.198 1.00 84.88 88 ASP A CA 1
ATOM 712 C C . ASP A 1 88 ? -2.611 -9.937 -1.551 1.00 84.88 88 ASP A C 1
ATOM 714 O O . ASP A 1 88 ? -1.643 -10.687 -1.636 1.00 84.88 88 ASP A O 1
ATOM 718 N N . SER A 1 89 ? -3.151 -9.391 -2.642 1.00 84.81 89 SER A N 1
ATOM 719 C CA . SER A 1 89 ? -2.631 -9.586 -4.003 1.00 84.81 89 SER A CA 1
ATOM 720 C C . SER A 1 89 ? -2.288 -8.271 -4.693 1.00 84.81 89 SER A C 1
ATOM 722 O O . SER A 1 89 ? -2.275 -8.214 -5.925 1.00 84.81 89 SER A O 1
ATOM 724 N N . ASN A 1 90 ? -2.050 -7.210 -3.920 1.00 88.25 90 ASN A N 1
ATOM 725 C CA . ASN A 1 90 ? -1.766 -5.900 -4.476 1.00 88.25 90 ASN A CA 1
ATOM 726 C C . ASN A 1 90 ? -0.259 -5.589 -4.467 1.00 88.25 90 ASN A C 1
ATOM 728 O O . ASN A 1 90 ? 0.270 -5.199 -3.427 1.00 88.25 90 ASN A O 1
ATOM 732 N N . PRO A 1 91 ? 0.409 -5.656 -5.634 1.00 87.00 91 PRO A N 1
ATOM 733 C CA . PRO A 1 91 ? 1.840 -5.385 -5.741 1.00 87.00 91 PRO A CA 1
ATOM 734 C C . PRO A 1 91 ? 2.213 -3.919 -5.488 1.00 87.00 91 PRO A C 1
ATOM 736 O O . PRO A 1 91 ? 3.390 -3.598 -5.391 1.00 87.00 91 PRO A O 1
ATOM 739 N N . GLU A 1 92 ? 1.240 -3.006 -5.414 1.00 87.88 92 GLU A N 1
ATOM 740 C CA . GLU A 1 92 ? 1.481 -1.598 -5.076 1.00 87.88 92 GLU A CA 1
ATOM 741 C C . GLU A 1 92 ? 1.818 -1.402 -3.590 1.00 87.88 92 GLU A C 1
ATOM 743 O O . GLU A 1 92 ? 2.438 -0.401 -3.236 1.00 87.88 92 GLU A O 1
ATOM 748 N N . TYR A 1 93 ? 1.432 -2.352 -2.730 1.00 87.50 93 TYR A N 1
ATOM 749 C CA . TYR A 1 93 ? 1.804 -2.368 -1.313 1.00 87.50 93 TYR A CA 1
ATOM 750 C C . TYR A 1 93 ? 3.059 -3.199 -1.027 1.00 87.50 93 TYR A C 1
ATOM 752 O O . TYR A 1 93 ? 3.509 -3.222 0.116 1.00 87.50 93 TYR A O 1
ATOM 760 N N . ASP A 1 94 ? 3.624 -3.866 -2.035 1.00 88.75 94 ASP A N 1
ATOM 761 C CA . ASP A 1 94 ? 4.881 -4.584 -1.873 1.00 88.75 94 ASP A CA 1
ATOM 762 C C . ASP A 1 94 ? 6.053 -3.586 -1.883 1.00 88.75 94 ASP A C 1
ATOM 764 O O . ASP A 1 94 ? 6.210 -2.789 -2.812 1.00 88.75 94 ASP A O 1
ATOM 768 N N . ASP A 1 95 ? 6.952 -3.682 -0.903 1.00 89.94 95 ASP A N 1
ATOM 769 C CA . ASP A 1 95 ? 8.133 -2.812 -0.771 1.00 89.94 95 ASP A CA 1
ATOM 770 C C . ASP A 1 95 ? 9.280 -3.177 -1.745 1.00 89.94 95 ASP A C 1
ATOM 772 O O . ASP A 1 95 ? 10.465 -3.032 -1.436 1.00 89.94 95 ASP A O 1
ATOM 776 N N . LEU A 1 96 ? 8.955 -3.637 -2.960 1.00 90.00 96 LEU A N 1
ATOM 777 C CA . LEU A 1 96 ? 9.930 -4.144 -3.941 1.00 90.00 96 LEU A CA 1
ATOM 778 C C . LEU A 1 96 ? 10.984 -3.104 -4.336 1.00 90.00 96 LEU A C 1
ATOM 780 O O . LEU A 1 96 ? 12.121 -3.456 -4.644 1.00 90.00 96 LEU A O 1
ATOM 784 N N . VAL A 1 97 ? 10.612 -1.822 -4.350 1.00 90.94 97 VAL A N 1
ATOM 785 C CA . VAL A 1 97 ? 11.536 -0.730 -4.690 1.00 90.94 97 VAL A CA 1
ATOM 786 C C . VAL A 1 97 ? 12.602 -0.569 -3.612 1.00 90.94 97 VAL A C 1
ATOM 788 O O . VAL A 1 97 ? 13.776 -0.443 -3.942 1.00 90.94 97 VAL A O 1
ATOM 791 N N . VAL A 1 98 ? 12.197 -0.589 -2.340 1.00 91.94 98 VAL A N 1
ATOM 792 C CA . VAL A 1 98 ? 13.119 -0.455 -1.206 1.00 91.94 98 VAL A CA 1
ATOM 793 C C . VAL A 1 98 ? 14.036 -1.668 -1.154 1.00 91.94 98 VAL A C 1
ATOM 795 O O . VAL A 1 98 ? 15.249 -1.505 -1.140 1.00 91.94 98 VAL A O 1
ATOM 798 N N . GLN A 1 99 ? 13.467 -2.872 -1.272 1.00 92.56 99 GLN A N 1
ATOM 799 C CA . GLN A 1 99 ? 14.247 -4.105 -1.335 1.00 92.56 99 GLN A CA 1
ATOM 800 C C . GLN A 1 99 ? 15.279 -4.076 -2.473 1.00 92.56 99 GLN A C 1
ATOM 802 O O . GLN A 1 99 ? 16.425 -4.468 -2.271 1.00 92.56 99 GLN A O 1
ATOM 807 N N . GLY A 1 100 ? 14.896 -3.600 -3.662 1.00 93.62 100 GLY A N 1
ATOM 808 C CA . GLY A 1 100 ? 15.812 -3.489 -4.796 1.00 93.62 100 GLY A CA 1
ATOM 809 C C . GLY A 1 100 ? 16.984 -2.543 -4.528 1.00 93.62 100 GLY A C 1
ATOM 810 O O . GLY A 1 100 ? 18.112 -2.862 -4.893 1.00 93.62 100 GLY A O 1
ATOM 811 N N . ILE A 1 101 ? 16.733 -1.415 -3.856 1.00 95.31 101 ILE A N 1
ATOM 812 C CA . ILE A 1 101 ? 17.782 -0.469 -3.453 1.00 95.31 101 ILE A CA 1
ATOM 813 C C . ILE A 1 101 ? 18.695 -1.105 -2.402 1.00 95.31 101 ILE A C 1
ATOM 815 O O . ILE A 1 101 ? 19.908 -1.070 -2.568 1.00 95.31 101 ILE A O 1
ATOM 819 N N . ASP A 1 102 ? 18.138 -1.739 -1.370 1.00 94.44 102 ASP A N 1
ATOM 820 C CA . ASP A 1 102 ? 18.922 -2.389 -0.312 1.00 94.44 102 ASP A CA 1
ATOM 821 C C . ASP A 1 102 ? 19.819 -3.509 -0.875 1.00 94.44 102 ASP A C 1
ATOM 823 O O . ASP A 1 102 ? 20.973 -3.682 -0.469 1.00 94.44 102 ASP A O 1
ATOM 827 N N . GLU A 1 103 ? 19.300 -4.286 -1.830 1.00 94.62 103 GLU A N 1
ATOM 828 C CA . GLU A 1 103 ? 20.052 -5.327 -2.535 1.00 94.62 103 GLU A CA 1
ATOM 829 C C . GLU A 1 103 ? 21.164 -4.741 -3.414 1.00 94.62 103 GLU A C 1
ATOM 831 O O . GLU A 1 103 ? 22.274 -5.284 -3.442 1.00 94.62 103 GLU A O 1
ATOM 836 N N . GLU A 1 104 ? 20.887 -3.635 -4.104 1.00 92.88 104 GLU A N 1
ATOM 837 C CA . GLU A 1 104 ? 21.862 -2.905 -4.911 1.00 92.88 104 GLU A CA 1
ATOM 838 C C . GLU A 1 104 ? 22.979 -2.317 -4.036 1.00 92.88 104 GLU A C 1
ATOM 840 O O . GLU A 1 104 ? 24.155 -2.583 -4.287 1.00 92.88 104 GLU A O 1
ATOM 845 N N . GLU A 1 105 ? 22.641 -1.591 -2.969 1.00 94.25 105 GLU A N 1
ATOM 846 C CA . GLU A 1 105 ? 23.611 -1.024 -2.023 1.00 94.25 105 GLU A CA 1
ATOM 847 C C . GLU A 1 105 ? 24.514 -2.115 -1.442 1.00 94.25 105 GLU A C 1
ATOM 849 O O . GLU A 1 105 ? 25.740 -1.989 -1.450 1.00 94.25 105 GLU A O 1
ATOM 854 N N . LYS A 1 106 ? 23.930 -3.249 -1.040 1.00 95.75 106 LYS A N 1
ATOM 855 C CA . LYS A 1 106 ? 24.688 -4.403 -0.551 1.00 95.75 106 LYS A CA 1
ATOM 856 C C . LYS A 1 106 ? 25.637 -4.977 -1.604 1.00 95.75 106 LYS A C 1
ATOM 858 O O . LYS A 1 106 ? 26.733 -5.423 -1.250 1.00 95.75 106 LYS A O 1
ATOM 863 N N . TYR A 1 107 ? 25.224 -5.022 -2.871 1.00 92.62 107 TYR A N 1
ATOM 864 C CA . TYR A 1 107 ? 26.082 -5.457 -3.972 1.00 92.62 107 TYR A CA 1
ATOM 865 C C . TYR A 1 107 ? 27.284 -4.513 -4.131 1.00 92.62 107 TYR A C 1
ATOM 867 O O . TYR A 1 107 ? 28.419 -4.990 -4.160 1.00 92.62 107 TYR A O 1
ATOM 875 N N . PHE A 1 108 ? 27.055 -3.196 -4.136 1.00 91.81 108 PHE A N 1
ATOM 876 C CA . PHE A 1 108 ? 28.119 -2.196 -4.275 1.00 91.81 108 PHE A CA 1
ATOM 877 C C . PHE A 1 108 ? 29.072 -2.149 -3.077 1.00 91.81 108 PHE A C 1
ATOM 879 O O . PHE A 1 108 ? 30.282 -2.083 -3.272 1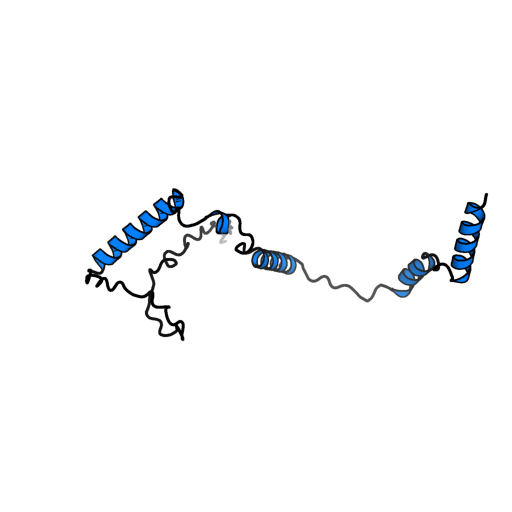.00 91.81 108 PHE A O 1
ATOM 886 N N . ASP A 1 109 ? 28.562 -2.246 -1.849 1.00 91.12 109 ASP A N 1
ATOM 887 C CA . ASP A 1 109 ? 29.391 -2.270 -0.637 1.00 91.12 109 ASP A CA 1
ATOM 888 C C . ASP A 1 109 ? 30.273 -3.526 -0.550 1.00 91.12 109 ASP A C 1
ATOM 890 O O . ASP A 1 109 ? 31.337 -3.515 0.078 1.00 91.12 109 ASP A O 1
ATOM 894 N N . SER A 1 110 ? 29.837 -4.626 -1.174 1.00 89.81 110 SER A N 1
ATOM 895 C CA . SER A 1 110 ? 30.589 -5.884 -1.215 1.00 89.81 110 SER A CA 1
ATOM 896 C C . SER A 1 110 ? 31.712 -5.881 -2.260 1.00 89.81 110 SER A C 1
ATOM 898 O O . SER A 1 110 ? 32.624 -6.710 -2.172 1.00 89.81 110 SER A O 1
ATOM 900 N N . GLU A 1 111 ? 31.667 -4.984 -3.247 1.00 86.94 111 GLU A N 1
ATOM 901 C CA . GLU A 1 111 ? 32.658 -4.886 -4.316 1.00 86.94 111 GLU A CA 1
ATOM 902 C C . GLU A 1 111 ? 33.766 -3.888 -3.944 1.00 86.94 111 GLU A C 1
ATOM 904 O O . GLU A 1 111 ? 33.530 -2.753 -3.534 1.00 86.94 111 GLU A O 1
ATOM 909 N N . SER A 1 112 ? 35.029 -4.298 -4.079 1.00 84.81 112 SER A N 1
ATOM 910 C CA . SER A 1 112 ? 36.144 -3.358 -3.947 1.00 84.81 112 SER A CA 1
ATOM 911 C C . SER A 1 112 ? 36.256 -2.509 -5.215 1.00 84.81 112 SER A C 1
ATOM 913 O O . SER A 1 112 ? 36.203 -3.095 -6.296 1.00 84.81 112 SER A O 1
ATOM 915 N N . PRO A 1 113 ? 36.521 -1.192 -5.132 1.00 82.44 113 PRO A N 1
ATOM 916 C CA . PRO A 1 113 ? 36.680 -0.354 -6.317 1.00 82.44 113 PRO A CA 1
ATOM 917 C C . PRO A 1 113 ? 37.729 -0.922 -7.282 1.00 82.44 113 PRO A C 1
ATOM 919 O O . PRO A 1 113 ? 38.920 -0.972 -6.956 1.00 82.44 113 PRO A O 1
ATOM 922 N N . GLU A 1 114 ? 37.306 -1.339 -8.476 1.00 79.62 114 GLU A N 1
ATOM 923 C CA . GLU A 1 114 ? 38.227 -1.770 -9.524 1.00 79.62 114 GLU A CA 1
ATOM 924 C C . GLU A 1 114 ? 38.795 -0.531 -10.229 1.00 79.62 114 GLU A C 1
ATOM 926 O O . GLU A 1 114 ? 38.102 0.208 -10.931 1.00 79.62 114 GLU A O 1
ATOM 931 N N . VAL A 1 115 ? 40.081 -0.250 -10.005 1.00 78.25 115 VAL A N 1
ATOM 932 C CA . VAL A 1 115 ? 40.775 0.852 -10.680 1.00 78.25 115 VAL A CA 1
ATOM 933 C C . VAL A 1 115 ? 41.115 0.399 -12.094 1.00 78.25 115 VAL A C 1
ATOM 935 O O . VAL A 1 115 ? 42.134 -0.253 -12.321 1.00 78.25 115 VAL A O 1
ATOM 938 N N . ILE A 1 116 ? 40.266 0.760 -13.055 1.00 71.06 116 ILE A N 1
ATOM 939 C CA . ILE A 1 116 ? 40.543 0.541 -14.474 1.00 71.06 116 ILE A CA 1
ATOM 940 C C . ILE A 1 116 ? 41.767 1.387 -14.843 1.00 71.06 116 ILE A C 1
ATOM 942 O O . ILE A 1 116 ? 41.724 2.620 -14.859 1.00 71.06 116 ILE A O 1
ATOM 946 N N . SER A 1 117 ? 42.894 0.729 -15.100 1.00 67.94 117 SER A N 1
ATOM 947 C CA . SER A 1 117 ? 44.103 1.389 -15.583 1.00 67.94 117 SER A CA 1
ATOM 948 C C . SER A 1 117 ? 43.873 1.865 -17.018 1.00 67.94 117 SER A C 1
ATOM 950 O O . SER A 1 117 ? 44.089 1.120 -17.968 1.00 67.94 117 SER A O 1
ATOM 952 N N . VAL A 1 118 ? 43.496 3.134 -17.189 1.00 59.59 118 VAL A N 1
ATOM 953 C CA . VAL A 1 118 ? 43.428 3.849 -18.487 1.00 59.59 118 VAL A CA 1
ATOM 954 C C . VAL A 1 118 ? 44.792 3.995 -19.191 1.00 59.59 118 VAL A C 1
ATOM 956 O O . VAL A 1 118 ? 44.944 4.797 -20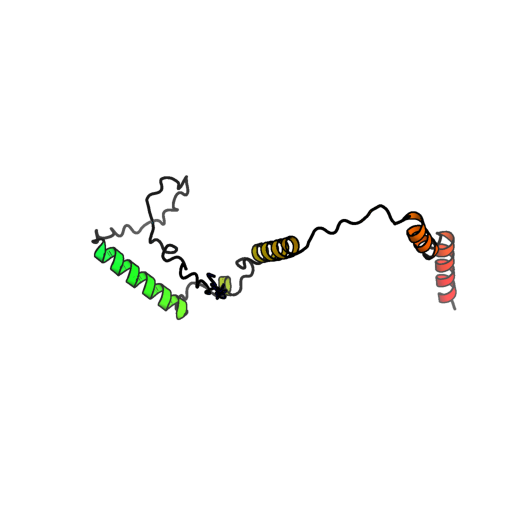.106 1.00 59.59 118 VAL A O 1
ATOM 959 N N . MET A 1 119 ? 45.824 3.281 -18.736 1.00 52.84 119 MET A N 1
ATOM 960 C CA . MET A 1 119 ? 47.212 3.444 -19.174 1.00 52.84 119 MET A CA 1
ATOM 961 C C . MET A 1 119 ? 47.736 2.302 -20.055 1.00 52.84 119 MET A C 1
ATOM 963 O O . MET A 1 119 ? 48.894 2.383 -20.451 1.00 52.84 119 MET A O 1
ATOM 967 N N . ASP A 1 120 ? 46.936 1.277 -20.386 1.00 54.38 120 ASP A N 1
ATOM 968 C CA . ASP A 1 120 ? 47.425 0.132 -21.184 1.00 54.38 120 ASP A CA 1
ATOM 969 C C . ASP A 1 120 ? 46.532 -0.298 -22.360 1.00 54.38 120 ASP A C 1
ATOM 971 O O . ASP A 1 120 ? 46.591 -1.442 -22.797 1.00 54.38 120 ASP A O 1
ATOM 975 N N . MET A 1 121 ? 45.730 0.609 -22.921 1.00 48.56 121 MET A N 1
ATOM 976 C CA . MET A 1 121 ? 45.078 0.363 -24.208 1.00 48.56 121 MET A CA 1
ATOM 977 C C . MET A 1 121 ? 45.311 1.553 -25.131 1.00 48.56 121 MET A C 1
ATOM 979 O O . MET A 1 121 ? 44.818 2.658 -24.920 1.00 48.56 121 MET A O 1
ATOM 983 N N . SER A 1 122 ? 46.092 1.322 -26.183 1.00 53.97 122 SER A N 1
ATOM 984 C CA . SER A 1 122 ? 45.979 2.100 -27.413 1.00 53.97 122 SER A CA 1
ATOM 985 C C . SER A 1 122 ? 44.639 1.715 -28.051 1.00 53.97 122 SER A C 1
ATOM 987 O O . SER A 1 122 ? 44.602 0.928 -28.994 1.00 53.97 122 SER A O 1
ATOM 989 N N . ASP A 1 123 ? 43.534 2.212 -27.478 1.00 55.25 123 ASP A N 1
ATOM 990 C CA . ASP A 1 123 ? 42.140 1.938 -27.884 1.00 55.25 123 ASP A CA 1
ATOM 991 C C . ASP A 1 123 ? 41.865 2.283 -29.361 1.00 55.25 123 ASP A C 1
ATOM 993 O O . ASP A 1 123 ? 40.849 1.881 -29.933 1.00 55.25 123 ASP A O 1
ATOM 997 N N . ASP A 1 124 ? 42.792 2.998 -30.004 1.00 59.81 124 ASP A N 1
ATOM 998 C CA . ASP A 1 124 ? 42.752 3.287 -31.430 1.00 59.81 124 ASP A CA 1
ATOM 999 C C . ASP A 1 124 ? 42.882 2.015 -32.290 1.00 59.81 124 ASP A C 1
ATOM 1001 O O . ASP A 1 124 ? 42.224 1.932 -33.319 1.00 59.81 124 ASP A O 1
ATOM 1005 N N . ASP A 1 125 ? 43.647 0.988 -31.898 1.00 63.44 125 ASP A N 1
ATOM 1006 C CA . ASP A 1 125 ? 43.912 -0.160 -32.788 1.00 63.44 125 ASP A CA 1
ATOM 1007 C C . ASP A 1 125 ? 42.765 -1.194 -32.827 1.00 63.44 125 ASP A C 1
ATOM 1009 O O . ASP A 1 125 ? 42.509 -1.817 -33.867 1.00 63.44 125 ASP A O 1
ATOM 1013 N N . GLU A 1 126 ? 42.043 -1.384 -31.716 1.00 76.25 126 GLU A N 1
ATOM 1014 C CA . GLU A 1 126 ? 40.945 -2.359 -31.630 1.00 76.25 126 GLU A CA 1
ATOM 1015 C C . GLU A 1 126 ? 39.662 -1.842 -32.301 1.00 76.25 126 GLU A C 1
ATOM 1017 O O . GLU A 1 126 ? 39.022 -2.573 -33.068 1.00 76.25 126 GLU A O 1
ATOM 1022 N N . LEU A 1 127 ? 39.329 -0.559 -32.108 1.00 76.69 127 LEU A N 1
ATOM 1023 C CA . LEU A 1 127 ? 38.203 0.085 -32.792 1.00 76.69 127 LEU A CA 1
ATOM 1024 C C . LEU A 1 127 ? 38.413 0.137 -34.308 1.00 76.69 127 LEU A C 1
ATOM 1026 O O . LEU A 1 127 ? 37.472 -0.092 -35.073 1.00 76.69 127 LEU A O 1
ATOM 1030 N N . ASP A 1 128 ? 39.646 0.376 -34.753 1.00 76.38 128 ASP A N 1
ATOM 1031 C CA . ASP A 1 128 ? 39.988 0.438 -36.173 1.00 76.38 128 ASP A CA 1
ATOM 1032 C C . ASP A 1 128 ? 39.938 -0.955 -36.825 1.00 76.38 128 ASP A C 1
ATOM 1034 O O . ASP A 1 128 ? 39.515 -1.100 -37.974 1.00 76.38 128 ASP A O 1
ATOM 1038 N N . SER A 1 129 ? 40.308 -2.008 -36.085 1.00 82.81 129 SER A N 1
ATOM 1039 C CA . SER A 1 129 ? 40.120 -3.405 -36.499 1.00 82.81 129 SER A CA 1
ATOM 1040 C C . SER A 1 129 ? 38.632 -3.740 -36.655 1.00 82.81 129 SER A C 1
ATOM 1042 O O . SER A 1 129 ? 38.197 -4.204 -37.711 1.00 82.81 129 SER A O 1
ATOM 1044 N N . PHE A 1 130 ? 37.808 -3.403 -35.658 1.00 80.88 130 PHE A N 1
ATOM 1045 C CA . PHE A 1 130 ? 36.363 -3.625 -35.717 1.00 80.88 130 PHE A CA 1
ATOM 1046 C C . PHE A 1 130 ? 35.710 -2.873 -36.887 1.00 80.88 130 PHE A C 1
ATOM 1048 O O . PHE A 1 130 ? 34.951 -3.463 -37.659 1.00 80.88 130 PHE A O 1
ATOM 1055 N N . MET A 1 131 ? 36.064 -1.602 -37.096 1.00 81.75 131 MET A N 1
ATOM 1056 C CA . MET A 1 131 ? 35.526 -0.783 -38.185 1.00 81.75 131 MET A CA 1
ATOM 1057 C C . MET A 1 131 ? 35.950 -1.290 -39.576 1.00 81.75 131 MET A C 1
ATOM 1059 O O . MET A 1 131 ? 35.166 -1.197 -40.521 1.00 81.75 131 MET A O 1
ATOM 1063 N N . LYS A 1 132 ? 37.132 -1.912 -39.704 1.00 79.69 132 LYS A N 1
ATOM 1064 C CA . LYS A 1 132 ? 37.579 -2.600 -40.934 1.00 79.69 132 LYS A CA 1
ATOM 1065 C C . LYS A 1 132 ? 36.824 -3.904 -41.202 1.00 79.69 132 LYS A C 1
ATOM 1067 O O . LYS A 1 132 ? 36.656 -4.284 -42.361 1.00 79.69 132 LYS A O 1
ATOM 1072 N N . ASN A 1 133 ? 36.368 -4.593 -40.156 1.00 81.88 133 ASN A N 1
ATOM 1073 C CA . ASN A 1 133 ? 35.579 -5.820 -40.268 1.00 81.88 133 ASN A CA 1
ATOM 1074 C C . ASN A 1 133 ? 34.080 -5.564 -40.513 1.00 81.88 133 ASN A C 1
ATOM 1076 O O . ASN A 1 133 ? 33.376 -6.475 -40.965 1.00 81.88 133 ASN A O 1
ATOM 1080 N N . LEU A 1 134 ? 33.582 -4.344 -40.274 1.00 84.25 134 LEU A N 1
ATOM 1081 C CA . LEU A 1 134 ? 32.245 -3.940 -40.703 1.00 84.25 134 LEU A CA 1
ATOM 1082 C C . LEU A 1 134 ? 32.198 -3.804 -42.231 1.00 84.25 134 LEU A C 1
ATOM 1084 O O . LEU A 1 134 ? 32.994 -3.104 -42.854 1.00 84.25 134 LEU A O 1
ATOM 1088 N N . LYS A 1 135 ? 31.211 -4.451 -42.858 1.00 74.88 135 LYS A N 1
ATOM 1089 C CA . LYS A 1 135 ? 30.935 -4.233 -44.283 1.00 74.88 135 LYS A CA 1
ATOM 1090 C C . LYS A 1 135 ? 30.441 -2.792 -44.466 1.00 74.88 135 LYS A C 1
ATOM 1092 O O . LYS A 1 135 ? 29.573 -2.374 -43.695 1.00 74.88 135 LYS A O 1
ATOM 1097 N N . PRO A 1 136 ? 30.929 -2.045 -45.473 1.00 75.69 136 PRO A N 1
ATOM 1098 C CA . PRO A 1 136 ? 30.413 -0.711 -45.739 1.00 75.69 136 PRO A CA 1
ATOM 1099 C C . PRO A 1 136 ? 28.913 -0.797 -46.027 1.00 75.69 136 PRO A C 1
ATOM 1101 O O . PRO A 1 136 ? 28.451 -1.733 -46.690 1.00 75.69 136 PRO A O 1
ATOM 1104 N N . ALA A 1 137 ? 28.154 0.175 -45.518 1.00 73.81 137 ALA A N 1
ATOM 1105 C CA . ALA A 1 137 ? 26.735 0.278 -45.820 1.00 73.81 137 ALA A CA 1
ATOM 1106 C C . ALA A 1 137 ? 26.540 0.316 -47.349 1.00 73.81 137 ALA A C 1
ATOM 1108 O O . ALA A 1 137 ? 27.325 0.976 -48.044 1.00 73.81 137 ALA A O 1
ATOM 1109 N N . PRO A 1 138 ? 25.532 -0.391 -47.893 1.00 76.75 138 PRO A N 1
ATOM 1110 C CA . PRO A 1 138 ? 25.288 -0.386 -49.325 1.00 76.75 138 PRO A CA 1
ATOM 1111 C C . PRO A 1 138 ? 25.026 1.050 -49.773 1.00 76.75 138 PRO A C 1
ATOM 1113 O O . PRO A 1 138 ? 24.200 1.765 -49.201 1.00 76.75 138 PRO A O 1
ATOM 1116 N N . THR A 1 139 ? 25.772 1.490 -50.780 1.00 83.12 139 THR A N 1
ATOM 1117 C CA . THR A 1 139 ? 25.625 2.836 -51.333 1.00 83.12 139 THR A CA 1
ATOM 1118 C C . THR A 1 139 ? 24.253 2.967 -51.990 1.00 83.12 139 THR A C 1
ATOM 1120 O O . THR A 1 139 ? 23.679 1.975 -52.444 1.00 83.12 139 THR A O 1
ATOM 1123 N N . THR A 1 140 ? 23.730 4.189 -52.084 1.00 83.19 140 THR A N 1
ATOM 1124 C CA . THR A 1 140 ? 22.450 4.473 -52.759 1.00 83.19 140 THR A CA 1
ATOM 1125 C C . THR A 1 140 ? 22.382 3.824 -54.137 1.00 83.19 140 THR A C 1
ATOM 1127 O O . THR A 1 140 ? 21.381 3.203 -54.478 1.00 83.19 140 THR A O 1
ATOM 1130 N N . ASP A 1 141 ? 23.483 3.873 -54.882 1.00 86.69 141 ASP A N 1
ATOM 1131 C CA . ASP A 1 141 ? 23.579 3.301 -56.222 1.00 86.69 141 ASP A CA 1
ATOM 1132 C C . ASP A 1 141 ? 23.422 1.773 -56.189 1.00 86.69 141 ASP A C 1
ATOM 1134 O O . ASP A 1 141 ? 22.617 1.222 -56.937 1.00 86.69 141 ASP A O 1
ATOM 1138 N N . GLN A 1 142 ? 24.067 1.091 -55.237 1.00 86.94 142 GLN A N 1
ATOM 1139 C CA . GLN A 1 142 ? 23.937 -0.360 -55.051 1.00 86.94 142 GLN A CA 1
ATOM 1140 C C . GLN A 1 142 ? 22.507 -0.761 -54.666 1.00 86.94 142 GLN A C 1
ATOM 1142 O O . GLN A 1 142 ? 21.986 -1.753 -55.173 1.00 86.94 142 GLN A O 1
ATOM 1147 N N . LEU A 1 143 ? 21.844 0.022 -53.808 1.00 87.88 143 LEU A N 1
ATOM 1148 C CA . LEU A 1 143 ? 20.446 -0.206 -53.428 1.00 87.88 143 LEU A CA 1
ATOM 1149 C C . LEU A 1 143 ? 19.490 0.005 -54.607 1.00 87.88 143 LEU A C 1
ATOM 1151 O O . LEU A 1 143 ? 18.579 -0.799 -54.810 1.00 87.88 143 LEU A O 1
ATOM 1155 N N . THR A 1 144 ? 19.701 1.054 -55.409 1.00 89.00 144 THR A N 1
ATOM 1156 C CA . THR A 1 144 ? 18.879 1.293 -56.608 1.00 89.00 144 THR A CA 1
ATOM 1157 C C . THR A 1 144 ? 19.046 0.172 -57.629 1.00 89.00 144 THR A C 1
ATOM 1159 O O . THR A 1 144 ? 18.066 -0.259 -58.242 1.00 89.00 144 THR A O 1
ATOM 1162 N N . GLU A 1 145 ? 20.258 -0.363 -57.771 1.00 90.19 145 GLU A N 1
ATOM 1163 C CA . GLU A 1 145 ? 20.546 -1.472 -58.671 1.00 90.19 145 GLU A CA 1
ATOM 1164 C C . GLU A 1 145 ? 19.952 -2.796 -58.163 1.00 90.19 145 GLU A C 1
ATOM 1166 O O . GLU A 1 145 ? 19.332 -3.517 -58.946 1.00 90.19 145 GLU A O 1
ATOM 1171 N N . GLN A 1 146 ? 20.013 -3.071 -56.852 1.00 89.38 146 GLN A N 1
ATOM 1172 C CA . GLN A 1 146 ? 19.319 -4.208 -56.231 1.00 89.38 146 GLN A CA 1
ATOM 1173 C C . GLN A 1 146 ? 17.799 -4.127 -56.419 1.00 89.38 146 GLN A C 1
ATOM 1175 O O . GLN A 1 146 ? 17.178 -5.104 -56.839 1.00 89.38 146 GLN A O 1
ATOM 1180 N N . MET A 1 147 ? 17.187 -2.962 -56.185 1.00 87.88 147 MET A N 1
ATOM 1181 C CA . MET A 1 147 ? 15.753 -2.765 -56.429 1.00 87.88 147 MET A CA 1
ATOM 1182 C C . MET A 1 147 ? 15.384 -2.967 -57.900 1.00 87.88 147 MET A C 1
ATOM 1184 O O . MET A 1 147 ? 14.358 -3.573 -58.213 1.00 87.88 147 MET A O 1
ATOM 1188 N N . LYS A 1 148 ? 16.221 -2.491 -58.825 1.00 88.62 148 LYS A N 1
ATOM 1189 C CA . LYS A 1 148 ? 16.007 -2.691 -60.260 1.00 88.62 148 LYS A CA 1
ATOM 1190 C C . LYS A 1 148 ? 16.075 -4.171 -60.635 1.00 88.62 148 LYS A C 1
ATOM 1192 O O . LYS A 1 148 ? 15.218 -4.631 -61.385 1.00 88.62 148 LYS A O 1
ATOM 1197 N N . GLN A 1 149 ? 17.050 -4.910 -60.108 1.00 87.44 149 GLN A N 1
ATOM 1198 C CA . GLN A 1 149 ? 17.183 -6.349 -60.347 1.00 87.44 149 GLN A CA 1
ATOM 1199 C C . GLN A 1 149 ? 15.979 -7.129 -59.810 1.00 87.44 149 GLN A C 1
ATOM 1201 O O . GLN A 1 149 ? 15.444 -7.960 -60.536 1.00 87.44 149 GLN A O 1
ATOM 1206 N N . LEU A 1 150 ? 15.503 -6.814 -58.599 1.00 85.62 150 LEU A N 1
ATOM 1207 C CA . LEU A 1 150 ? 14.309 -7.439 -58.010 1.00 85.62 150 LEU A CA 1
ATOM 1208 C C . LEU A 1 150 ? 13.053 -7.228 -58.865 1.00 85.62 150 LEU A C 1
ATOM 1210 O O . LEU A 1 150 ? 12.270 -8.152 -59.070 1.00 85.62 150 LEU A O 1
ATOM 1214 N N . ASN A 1 151 ? 12.879 -6.029 -59.418 1.00 80.69 151 ASN A N 1
ATOM 1215 C CA . ASN A 1 151 ? 11.757 -5.747 -60.311 1.00 80.69 151 ASN A CA 1
ATOM 1216 C C . ASN A 1 151 ? 11.877 -6.473 -61.661 1.00 80.69 151 ASN A C 1
ATOM 1218 O O . ASN A 1 151 ? 10.864 -6.768 -62.288 1.00 80.69 151 ASN A O 1
ATOM 1222 N N . GLN A 1 152 ? 13.096 -6.769 -62.122 1.00 76.62 152 GLN A N 1
ATOM 1223 C CA . GLN A 1 152 ? 13.328 -7.485 -63.380 1.00 76.62 152 GLN A CA 1
ATOM 1224 C C . GLN A 1 152 ? 13.177 -9.003 -63.240 1.00 76.62 152 GLN A C 1
ATOM 1226 O O . GLN A 1 152 ? 12.636 -9.636 -64.143 1.00 76.62 152 GLN A O 1
ATOM 1231 N N . SER A 1 153 ? 13.609 -9.591 -62.123 1.00 70.19 153 SER A N 1
ATOM 1232 C CA . SER A 1 153 ? 13.457 -11.027 -61.860 1.00 70.19 153 SER A CA 1
ATOM 1233 C C . SER A 1 153 ? 12.017 -11.438 -61.546 1.00 70.19 153 SER A C 1
ATOM 1235 O O . SER A 1 153 ? 11.680 -12.599 -61.724 1.00 70.19 153 SER A O 1
ATOM 1237 N N . SER A 1 154 ? 11.151 -10.502 -61.145 1.00 66.25 154 SER A N 1
ATOM 1238 C CA . SER A 1 154 ? 9.709 -10.746 -60.979 1.00 66.25 154 SER A CA 1
ATOM 1239 C C . SER A 1 154 ? 8.926 -10.772 -62.308 1.00 66.25 154 SER A C 1
ATOM 1241 O O . SER A 1 154 ? 7.732 -11.061 -62.316 1.00 66.25 154 SER A O 1
ATOM 1243 N N . LEU A 1 155 ? 9.581 -10.450 -63.432 1.00 60.44 155 LEU A N 1
ATOM 1244 C CA . LEU A 1 155 ? 8.988 -10.409 -64.777 1.00 60.44 155 LEU A CA 1
ATOM 1245 C C . LEU A 1 155 ? 9.324 -11.639 -65.652 1.00 60.44 155 LEU A C 1
ATOM 1247 O O . LEU A 1 155 ? 8.987 -11.644 -66.838 1.00 60.44 155 LEU A O 1
ATOM 1251 N N . HIS A 1 156 ? 9.980 -12.660 -65.098 1.00 52.44 156 HIS A N 1
ATOM 1252 C CA . HIS A 1 156 ? 10.184 -13.986 -65.703 1.00 52.44 156 HIS A CA 1
ATOM 1253 C C . HIS A 1 156 ? 9.618 -15.069 -64.785 1.00 52.44 156 HIS A C 1
ATOM 1255 O O . HIS A 1 156 ? 9.197 -16.113 -65.329 1.00 52.44 156 HIS A O 1
#

InterPro domains:
  IPR018613 Ccdc97-like [PTHR31840] (23-115)
  IPR040233 CCD97-like, C-terminal [PF09747] (17-111)

Secondary structure (DSSP, 8-state):
----------------------TTTTSTT----S---S-------S---------HHHHHHHHHHHHHHHHHHHHTT--TTS-THHHHT-TTSS-HHHHHHHHHHHHHHHS------TTS--HHHHHHHHHHHSPPPPPHHHHHHHHHHHHHHTT-